Protein AF-A0A7X8DNW0-F1 (afdb_monomer_lite)

Structure (mmCIF, N/CA/C/O backbone):
data_AF-A0A7X8DNW0-F1
#
_entry.id   AF-A0A7X8DNW0-F1
#
loop_
_atom_site.group_PDB
_atom_site.id
_atom_site.type_symbol
_atom_site.label_atom_id
_atom_site.label_alt_id
_atom_site.label_comp_id
_atom_site.label_asym_id
_atom_site.label_entity_id
_atom_site.label_seq_id
_atom_site.pdbx_PDB_ins_code
_atom_site.Cartn_x
_atom_site.Cartn_y
_atom_site.Cartn_z
_atom_site.occupancy
_atom_site.B_iso_or_equiv
_atom_site.auth_seq_id
_atom_site.auth_comp_id
_atom_site.auth_asym_id
_atom_site.auth_atom_id
_atom_site.pdbx_PDB_model_num
ATOM 1 N N . MET A 1 1 ? 22.093 -11.310 -15.495 1.00 55.25 1 MET A N 1
ATOM 2 C CA . MET A 1 1 ? 21.075 -10.522 -16.219 1.00 55.25 1 MET A CA 1
ATOM 3 C C . MET A 1 1 ? 19.980 -10.174 -15.223 1.00 55.25 1 MET A C 1
ATOM 5 O O . MET A 1 1 ? 19.411 -11.085 -14.630 1.00 55.25 1 MET A O 1
ATOM 9 N N . VAL A 1 2 ? 19.780 -8.891 -14.924 1.00 65.56 2 VAL A N 1
ATOM 10 C CA . VAL A 1 2 ? 18.807 -8.469 -13.906 1.00 65.56 2 VAL A CA 1
ATOM 11 C C . VAL A 1 2 ? 17.393 -8.633 -14.464 1.00 65.56 2 VAL A C 1
ATOM 13 O O . VAL A 1 2 ? 17.085 -8.120 -15.534 1.00 65.56 2 VAL A O 1
ATOM 16 N N . ASN A 1 3 ? 16.532 -9.378 -13.766 1.00 82.12 3 ASN A N 1
ATOM 17 C CA . ASN A 1 3 ? 15.180 -9.663 -14.244 1.00 82.12 3 ASN A CA 1
ATOM 18 C C . ASN A 1 3 ? 14.196 -8.572 -13.785 1.00 82.12 3 ASN A C 1
ATOM 20 O O . ASN A 1 3 ? 13.559 -8.688 -12.737 1.00 82.12 3 ASN A O 1
ATOM 24 N N . LEU A 1 4 ? 14.071 -7.512 -14.587 1.00 87.06 4 LEU A N 1
ATOM 25 C CA . LEU A 1 4 ? 13.130 -6.402 -14.368 1.00 87.06 4 LEU A CA 1
ATOM 26 C C . LEU A 1 4 ? 11.668 -6.871 -14.257 1.00 87.06 4 LEU A C 1
ATOM 28 O O . LEU A 1 4 ? 10.892 -6.307 -13.487 1.00 87.06 4 LEU A O 1
ATOM 32 N N . ILE A 1 5 ? 11.298 -7.935 -14.977 1.00 90.38 5 ILE A N 1
ATOM 33 C CA . ILE A 1 5 ? 9.939 -8.499 -14.963 1.00 90.38 5 ILE A CA 1
ATOM 34 C C . ILE A 1 5 ? 9.631 -9.114 -13.593 1.00 90.38 5 ILE A C 1
ATOM 36 O O . ILE A 1 5 ? 8.534 -8.933 -13.066 1.00 90.38 5 ILE A O 1
ATOM 40 N N . ALA A 1 6 ? 10.601 -9.808 -12.990 1.00 91.00 6 ALA A N 1
ATOM 41 C CA . ALA A 1 6 ? 10.442 -10.394 -11.661 1.00 91.00 6 ALA A CA 1
ATOM 42 C C . ALA A 1 6 ? 10.249 -9.318 -10.580 1.00 91.00 6 ALA A C 1
ATOM 44 O O . ALA A 1 6 ? 9.368 -9.464 -9.734 1.00 91.00 6 ALA A O 1
ATOM 45 N N . TYR A 1 7 ? 11.012 -8.221 -10.643 1.00 92.88 7 TYR A N 1
ATOM 46 C CA . TYR A 1 7 ? 10.835 -7.084 -9.735 1.00 92.88 7 TYR A CA 1
ATOM 47 C C . TYR A 1 7 ? 9.465 -6.432 -9.891 1.00 92.88 7 TYR A C 1
ATOM 49 O O . TYR A 1 7 ? 8.780 -6.221 -8.893 1.00 92.88 7 TYR A O 1
ATOM 57 N N . LYS A 1 8 ? 9.031 -6.181 -11.130 1.00 93.44 8 LYS A N 1
ATOM 58 C CA . LYS A 1 8 ? 7.704 -5.619 -11.396 1.00 93.44 8 LYS A CA 1
ATOM 59 C C . LYS A 1 8 ? 6.594 -6.507 -10.827 1.00 93.44 8 LYS A C 1
ATOM 61 O O . LYS A 1 8 ? 5.759 -6.027 -10.074 1.00 93.44 8 LYS A O 1
ATOM 66 N N . LYS A 1 9 ? 6.654 -7.820 -11.079 1.00 95.38 9 LYS A N 1
ATOM 67 C CA . LYS A 1 9 ? 5.694 -8.788 -10.525 1.00 95.38 9 LYS A CA 1
ATOM 68 C C . LYS A 1 9 ? 5.685 -8.794 -8.992 1.00 95.38 9 LYS A C 1
ATOM 70 O O . LYS A 1 9 ? 4.627 -8.934 -8.385 1.00 95.38 9 LYS A O 1
ATOM 75 N N . ALA A 1 10 ? 6.851 -8.665 -8.359 1.00 95.00 10 ALA A N 1
ATOM 76 C CA . ALA A 1 10 ? 6.952 -8.593 -6.904 1.00 95.00 10 ALA A CA 1
ATOM 77 C C . ALA A 1 10 ? 6.334 -7.300 -6.345 1.00 95.00 10 ALA A C 1
ATOM 79 O O . ALA A 1 10 ? 5.653 -7.354 -5.323 1.00 95.00 10 ALA A O 1
ATOM 80 N N . ILE A 1 11 ? 6.529 -6.163 -7.022 1.00 96.31 11 ILE A N 1
ATOM 81 C CA . ILE A 1 11 ? 5.912 -4.877 -6.664 1.00 96.31 11 ILE A CA 1
ATOM 82 C C . ILE A 1 11 ? 4.391 -4.951 -6.816 1.00 96.31 11 ILE A C 1
ATOM 84 O O . ILE A 1 11 ? 3.681 -4.570 -5.889 1.00 96.31 11 ILE A O 1
ATOM 88 N N . ASP A 1 12 ? 3.896 -5.487 -7.933 1.00 96.56 12 ASP A N 1
ATOM 89 C CA . ASP A 1 12 ? 2.458 -5.638 -8.187 1.00 96.56 12 ASP A CA 1
ATOM 90 C C . ASP A 1 12 ? 1.806 -6.505 -7.106 1.00 96.56 12 ASP A C 1
ATOM 92 O O . ASP A 1 12 ? 0.825 -6.096 -6.488 1.00 96.56 12 ASP A O 1
ATOM 96 N N . LYS A 1 13 ? 2.435 -7.636 -6.762 1.00 96.69 13 LYS A N 1
ATOM 97 C CA . LYS A 1 13 ? 1.978 -8.482 -5.655 1.00 96.69 13 LYS A CA 1
ATOM 98 C C . LYS A 1 13 ? 1.959 -7.740 -4.316 1.00 96.69 13 LYS A C 1
ATOM 100 O O . LYS A 1 13 ? 1.054 -7.943 -3.515 1.00 96.69 13 LYS A O 1
ATOM 105 N N . LYS A 1 14 ? 2.951 -6.887 -4.046 1.00 96.50 14 LYS A N 1
ATOM 106 C CA . LYS A 1 14 ? 2.970 -6.094 -2.810 1.00 96.50 14 LYS A CA 1
ATOM 107 C C . LYS A 1 14 ? 1.887 -5.022 -2.788 1.00 96.50 14 LYS A C 1
ATOM 109 O O . LYS A 1 14 ? 1.361 -4.761 -1.714 1.00 96.50 14 LYS A O 1
ATOM 114 N N . ASN A 1 15 ? 1.528 -4.443 -3.933 1.00 97.12 15 ASN A N 1
ATOM 115 C CA . ASN A 1 15 ? 0.387 -3.531 -4.018 1.00 97.12 15 ASN A CA 1
ATOM 116 C C . ASN A 1 15 ? -0.926 -4.269 -3.706 1.00 97.12 15 ASN A C 1
ATOM 118 O O . ASN A 1 15 ? -1.699 -3.779 -2.893 1.00 97.12 15 ASN A O 1
ATOM 122 N N . GLU A 1 16 ? -1.130 -5.478 -4.242 1.00 97.69 16 GLU A N 1
ATOM 123 C CA . GLU A 1 16 ? -2.299 -6.312 -3.907 1.00 97.69 16 GLU A CA 1
ATOM 124 C C . GLU A 1 16 ? -2.367 -6.639 -2.404 1.00 97.69 16 GLU A C 1
ATOM 126 O O . GLU A 1 16 ? -3.426 -6.524 -1.782 1.00 97.69 16 GLU A O 1
ATOM 131 N N . ASP A 1 17 ? -1.231 -7.016 -1.800 1.00 96.94 17 ASP A N 1
ATOM 132 C CA . ASP A 1 17 ? -1.138 -7.281 -0.359 1.00 96.94 17 ASP A CA 1
ATOM 133 C C . ASP A 1 17 ? -1.493 -6.012 0.459 1.00 96.94 17 ASP A C 1
ATOM 135 O O . ASP A 1 17 ? -2.210 -6.091 1.462 1.00 96.94 17 ASP A O 1
ATOM 139 N N . ILE A 1 18 ? -1.019 -4.832 0.032 1.00 97.75 18 ILE A N 1
ATOM 140 C CA . ILE A 1 18 ? -1.314 -3.530 0.660 1.00 97.75 18 ILE A CA 1
ATOM 141 C C . ILE A 1 18 ? -2.806 -3.206 0.555 1.00 97.75 18 ILE A C 1
ATOM 143 O O . ILE A 1 18 ? -3.430 -2.910 1.575 1.00 97.75 18 ILE A O 1
ATOM 147 N N . ASP A 1 19 ? -3.391 -3.310 -0.636 1.00 97.69 19 ASP A N 1
ATOM 148 C CA . ASP A 1 19 ? -4.801 -2.995 -0.882 1.00 97.69 19 ASP A CA 1
ATOM 149 C C . ASP A 1 19 ? -5.721 -3.896 -0.053 1.00 97.69 19 ASP A C 1
ATOM 151 O O . ASP A 1 19 ? -6.654 -3.420 0.596 1.00 97.69 19 ASP A O 1
ATOM 155 N N . SER A 1 20 ? -5.408 -5.192 0.013 1.00 95.56 20 SER A N 1
ATOM 156 C CA . SER A 1 20 ? -6.113 -6.154 0.868 1.00 95.56 20 SER A CA 1
ATOM 157 C C . SER A 1 20 ? -6.026 -5.780 2.354 1.00 95.56 20 SER A C 1
ATOM 159 O O . SER A 1 20 ? -7.004 -5.858 3.101 1.00 95.56 20 SER A O 1
ATOM 161 N N . THR A 1 21 ? -4.861 -5.328 2.810 1.00 96.00 21 THR A N 1
ATOM 162 C CA . THR A 1 21 ? -4.639 -4.913 4.205 1.00 96.00 21 THR A CA 1
ATOM 163 C C . THR A 1 21 ? -5.394 -3.623 4.536 1.00 96.00 21 THR A C 1
ATOM 165 O O . THR A 1 21 ? -6.010 -3.527 5.599 1.00 96.00 21 THR A O 1
ATOM 168 N N . ILE A 1 22 ? -5.438 -2.666 3.606 1.00 95.31 22 ILE A N 1
ATOM 169 C CA . ILE A 1 22 ? -6.231 -1.437 3.732 1.00 95.31 22 ILE A CA 1
ATOM 170 C C . ILE A 1 22 ? -7.726 -1.760 3.783 1.00 95.31 22 ILE A C 1
ATOM 172 O O . ILE A 1 22 ? -8.424 -1.250 4.655 1.00 95.31 22 ILE A O 1
ATOM 176 N N . GLN A 1 23 ? -8.223 -2.640 2.911 1.00 95.94 23 GLN A N 1
ATOM 177 C CA . GLN A 1 23 ? -9.629 -3.058 2.931 1.00 95.94 23 GLN A CA 1
ATOM 178 C C . GLN A 1 23 ? -10.014 -3.706 4.263 1.00 95.94 23 GLN A C 1
ATOM 180 O O . GLN A 1 23 ? -11.066 -3.389 4.817 1.00 95.94 23 GLN A O 1
ATOM 185 N N . ARG A 1 24 ? -9.140 -4.554 4.824 1.00 93.88 24 ARG A N 1
ATOM 186 C CA . ARG A 1 24 ? -9.334 -5.127 6.164 1.00 93.88 24 ARG A CA 1
ATOM 187 C C . ARG A 1 24 ? -9.414 -4.035 7.236 1.00 93.88 24 ARG A C 1
ATOM 189 O O . ARG A 1 24 ? -10.316 -4.079 8.065 1.00 93.88 24 ARG A O 1
ATOM 196 N N . LEU A 1 25 ? -8.526 -3.038 7.207 1.00 92.62 25 LEU A N 1
ATOM 197 C CA . LEU A 1 25 ? -8.574 -1.900 8.138 1.00 92.62 25 LEU A CA 1
ATOM 198 C C . LEU A 1 25 ? -9.859 -1.070 7.994 1.00 92.62 25 LEU A C 1
ATOM 200 O O . LEU A 1 25 ? -10.447 -0.690 9.004 1.00 92.62 25 LEU A O 1
ATOM 204 N N . ILE A 1 26 ? -10.328 -0.835 6.764 1.00 93.31 26 ILE A N 1
ATOM 205 C CA . ILE A 1 26 ? -11.598 -0.140 6.502 1.00 93.31 26 ILE A CA 1
ATOM 206 C C . ILE A 1 26 ? -12.772 -0.933 7.081 1.00 93.31 26 ILE A C 1
ATOM 208 O O . ILE A 1 26 ? -13.624 -0.341 7.738 1.00 93.31 26 ILE A O 1
ATOM 212 N N . ALA A 1 27 ? -12.798 -2.257 6.902 1.00 93.56 27 ALA A N 1
ATOM 213 C CA . ALA A 1 27 ? -13.835 -3.108 7.483 1.00 93.56 27 ALA A CA 1
ATOM 214 C C . ALA A 1 27 ? -13.867 -2.990 9.016 1.00 93.56 27 ALA A C 1
ATOM 216 O O . ALA A 1 27 ? -14.935 -2.814 9.592 1.00 93.56 27 ALA A O 1
ATOM 217 N N . TYR A 1 28 ? -12.706 -2.960 9.683 1.00 92.50 28 TYR A N 1
ATOM 218 C CA . TYR A 1 28 ? -12.659 -2.708 11.129 1.00 92.50 28 TYR A CA 1
ATOM 219 C C . TYR A 1 28 ? -13.192 -1.324 11.527 1.00 92.50 28 TYR A C 1
ATOM 221 O O . TYR A 1 28 ? -13.854 -1.195 12.559 1.00 92.50 28 TYR A O 1
ATOM 229 N N . GLY A 1 29 ? -12.940 -0.303 10.707 1.00 89.25 29 GLY A N 1
ATOM 230 C CA . GLY A 1 29 ? -13.480 1.040 10.910 1.00 89.25 29 GLY A CA 1
ATOM 231 C C . GLY A 1 29 ? -14.995 1.125 10.720 1.00 89.25 29 GLY A C 1
ATOM 232 O O . GLY A 1 29 ? -15.649 1.856 11.456 1.00 89.25 29 GLY A O 1
ATOM 233 N N . VAL A 1 30 ? -15.563 0.373 9.775 1.00 90.19 30 VAL A N 1
ATOM 234 C CA . VAL A 1 30 ? -17.009 0.365 9.493 1.00 90.19 30 VAL A CA 1
ATOM 235 C C . VAL A 1 30 ? -17.771 -0.515 10.484 1.00 90.19 30 VAL A C 1
ATOM 237 O O . VAL A 1 30 ? -18.767 -0.073 11.050 1.00 90.19 30 VAL A O 1
ATOM 240 N N . ASP A 1 31 ? -17.297 -1.737 10.726 1.00 90.31 31 ASP A N 1
ATOM 241 C CA . ASP A 1 31 ? -18.025 -2.736 11.514 1.00 90.31 31 ASP A CA 1
ATOM 242 C C . ASP A 1 31 ? -17.879 -2.508 13.024 1.00 90.31 31 ASP A C 1
ATOM 244 O O . ASP A 1 31 ? -18.808 -2.761 13.795 1.00 90.31 31 ASP A O 1
ATOM 248 N N . TYR A 1 32 ? -16.707 -2.031 13.460 1.00 88.81 32 TYR A N 1
ATOM 249 C CA . TYR A 1 32 ? -16.365 -1.900 14.879 1.00 88.81 32 TYR A CA 1
ATOM 250 C C . TYR A 1 32 ? -16.084 -0.459 15.317 1.00 88.81 32 TYR A C 1
ATOM 252 O O . TYR A 1 32 ? -15.838 -0.243 16.504 1.00 88.81 32 TYR A O 1
ATOM 260 N N . GLU A 1 33 ? -16.153 0.514 14.400 1.00 87.56 33 GLU A N 1
ATOM 261 C CA . GLU A 1 33 ? -15.910 1.947 14.655 1.00 87.56 33 GLU A CA 1
ATOM 262 C C . GLU A 1 33 ? -14.475 2.258 15.152 1.00 87.56 33 GLU A C 1
ATOM 264 O O . GLU A 1 33 ? -14.204 3.307 15.747 1.00 87.56 33 GLU A O 1
ATOM 269 N N . ILE A 1 34 ? -13.520 1.359 14.876 1.00 87.56 34 ILE A N 1
ATOM 270 C CA . ILE A 1 34 ? -12.120 1.483 15.307 1.00 87.56 34 ILE A CA 1
ATOM 271 C C . ILE A 1 34 ? -11.303 2.161 14.208 1.00 87.56 34 ILE A C 1
ATOM 273 O O . ILE A 1 34 ? -11.070 1.584 13.150 1.00 87.56 34 ILE A O 1
ATOM 277 N N . ILE A 1 35 ? -10.830 3.379 14.476 1.00 79.00 35 ILE A N 1
ATOM 278 C CA . ILE A 1 35 ? -10.089 4.201 13.502 1.00 79.00 35 ILE A CA 1
ATOM 279 C C . ILE A 1 35 ? -8.672 4.468 14.016 1.00 79.00 35 ILE A C 1
ATOM 281 O O . ILE A 1 35 ? -7.679 4.143 13.369 1.00 79.00 35 ILE A O 1
ATOM 285 N N . MET A 1 36 ? -8.578 5.02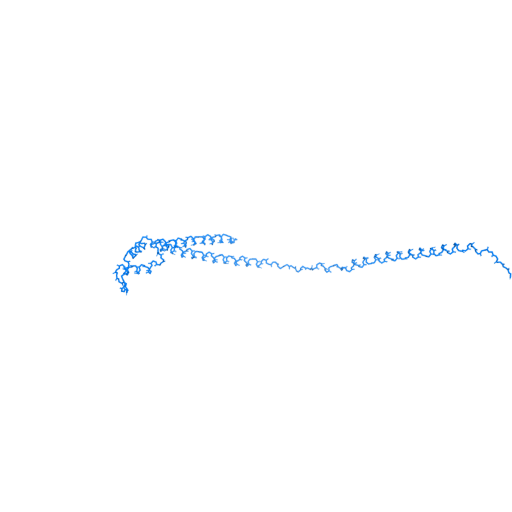9 15.222 1.00 75.44 36 MET A N 1
ATOM 286 C CA . MET A 1 36 ? -7.320 5.343 15.897 1.00 75.44 36 MET A CA 1
ATOM 287 C C . MET A 1 36 ? -7.390 4.858 17.335 1.00 75.44 36 MET A C 1
ATOM 289 O O . MET A 1 36 ? -7.772 5.605 18.234 1.00 75.44 36 MET A O 1
ATOM 293 N N . GLN A 1 37 ? -6.994 3.604 17.547 1.00 75.25 37 GLN A N 1
ATOM 294 C CA . GLN A 1 37 ? -7.154 2.928 18.832 1.00 75.25 37 GLN A CA 1
ATOM 295 C C . GLN A 1 37 ? -6.510 3.691 20.004 1.00 75.25 37 GLN A C 1
ATOM 297 O O . GLN A 1 37 ? -7.076 3.720 21.090 1.00 75.25 37 GLN A O 1
ATOM 302 N N . THR A 1 38 ? -5.361 4.340 19.801 1.00 78.75 38 THR A N 1
ATOM 303 C CA . THR A 1 38 ? -4.656 5.085 20.859 1.00 78.75 38 THR A CA 1
ATOM 304 C C . THR A 1 38 ? -5.428 6.316 21.331 1.00 78.75 38 THR A C 1
ATOM 306 O O . THR A 1 38 ? -5.650 6.470 22.529 1.00 78.75 38 THR A O 1
ATOM 309 N N . LEU A 1 39 ? -5.883 7.173 20.413 1.00 82.88 39 LEU A N 1
ATOM 310 C CA . LEU A 1 39 ? -6.673 8.360 20.765 1.00 82.88 39 LEU A CA 1
ATOM 311 C C . LEU A 1 39 ? -8.089 7.982 21.215 1.00 82.88 39 LEU A C 1
ATOM 313 O O . LEU A 1 39 ? -8.568 8.482 22.231 1.00 82.88 39 LEU A O 1
ATOM 317 N N . GLN A 1 40 ? -8.735 7.055 20.504 1.00 82.25 40 GLN A N 1
ATOM 318 C CA . GLN A 1 40 ? -10.068 6.570 20.864 1.00 82.25 40 GLN A CA 1
ATOM 319 C C . GLN A 1 40 ? -10.060 5.882 22.231 1.00 82.25 40 GLN A C 1
ATOM 321 O O . GLN A 1 40 ? -10.967 6.104 23.021 1.00 82.25 40 GLN A O 1
ATOM 326 N N . GLY A 1 41 ? -9.027 5.101 22.556 1.00 83.88 41 GLY A N 1
ATOM 327 C CA . GLY A 1 41 ? -8.903 4.434 23.851 1.00 83.88 41 GLY A CA 1
ATOM 328 C C . GLY A 1 41 ? -8.832 5.417 25.020 1.00 83.88 41 GLY A C 1
ATOM 329 O O . GLY A 1 41 ? -9.474 5.190 26.047 1.00 83.88 41 GLY A O 1
ATOM 330 N N . ILE A 1 42 ? -8.120 6.537 24.855 1.00 85.69 42 ILE A N 1
ATOM 331 C CA . ILE A 1 42 ? -8.050 7.603 25.864 1.00 85.69 42 ILE A CA 1
ATOM 332 C C . ILE A 1 42 ? -9.433 8.223 26.080 1.00 85.69 42 ILE A C 1
ATOM 334 O O . ILE A 1 42 ? -9.891 8.316 27.219 1.00 85.69 42 ILE A O 1
ATOM 338 N N . GLU A 1 43 ? -10.122 8.604 25.005 1.00 83.75 43 GLU A N 1
ATOM 339 C CA . GLU A 1 43 ? -11.431 9.261 25.103 1.00 83.75 43 GLU A CA 1
ATOM 340 C C . GLU A 1 43 ? -12.531 8.322 25.611 1.00 83.75 43 GLU A C 1
ATOM 342 O O . GLU A 1 43 ? -13.338 8.702 26.459 1.00 83.75 43 GLU A O 1
ATOM 347 N N . VAL A 1 44 ? -12.517 7.058 25.190 1.00 86.62 44 VAL A N 1
ATOM 348 C CA . VAL A 1 44 ? -13.433 6.025 25.696 1.00 86.62 44 VAL A CA 1
ATOM 349 C C . VAL A 1 44 ? -13.193 5.770 27.181 1.00 86.62 44 VAL A C 1
ATOM 351 O O . VAL A 1 44 ? -14.152 5.650 27.941 1.00 86.62 44 VAL A O 1
ATOM 354 N N . THR A 1 45 ? -11.934 5.750 27.624 1.00 85.94 45 THR A N 1
ATOM 355 C CA . THR A 1 45 ? -11.597 5.590 29.045 1.00 85.94 45 THR A CA 1
ATOM 356 C C . THR A 1 45 ? -12.067 6.789 29.864 1.00 85.94 45 THR A C 1
ATOM 358 O O . THR A 1 45 ? -12.699 6.598 30.902 1.00 85.94 45 THR A O 1
ATOM 361 N N . LYS A 1 46 ? -11.842 8.023 29.392 1.00 86.00 46 LYS A N 1
ATOM 362 C CA . LYS A 1 46 ? -12.353 9.239 30.051 1.00 86.00 46 LYS A CA 1
ATOM 363 C C . LYS A 1 46 ? -13.879 9.238 30.143 1.00 86.00 46 LYS A C 1
ATOM 365 O O . LYS A 1 46 ? -14.434 9.511 31.205 1.00 86.00 46 LYS A O 1
ATOM 370 N N . GLY A 1 47 ? -14.562 8.883 29.054 1.00 84.75 47 GLY A N 1
ATOM 371 C CA . GLY A 1 47 ? -16.019 8.761 29.021 1.00 84.75 47 GLY A CA 1
ATOM 372 C C . GLY A 1 47 ? -16.544 7.679 29.968 1.00 84.75 47 GLY A C 1
ATOM 373 O O . GLY A 1 47 ? -17.552 7.885 30.640 1.00 84.75 47 GLY A O 1
ATOM 374 N N . TYR A 1 48 ? -15.842 6.547 30.073 1.00 82.81 48 TYR A N 1
ATOM 375 C CA . TYR A 1 48 ? -16.212 5.442 30.959 1.00 82.81 48 TYR A CA 1
ATOM 376 C C . TYR A 1 48 ? -16.019 5.791 32.440 1.00 82.81 48 TYR A C 1
ATOM 378 O O . TYR A 1 48 ? -16.877 5.480 33.265 1.00 82.81 48 TYR A O 1
ATOM 386 N N . LEU A 1 49 ? -14.918 6.470 32.774 1.00 84.06 49 LEU A N 1
ATOM 387 C CA . LEU A 1 49 ? -14.619 6.939 34.131 1.00 84.06 49 LEU A CA 1
ATOM 388 C C . LEU A 1 49 ? -15.418 8.191 34.526 1.00 84.06 49 LEU A C 1
ATOM 390 O O . LEU A 1 49 ? -15.376 8.599 35.684 1.00 84.06 49 LEU A O 1
ATOM 394 N N . GLY A 1 50 ? -16.141 8.806 33.584 1.00 79.88 50 GLY A N 1
ATOM 395 C CA . GLY A 1 50 ? -16.885 10.044 33.816 1.00 79.88 50 GLY A CA 1
ATOM 396 C C . GLY A 1 50 ? -15.990 11.272 34.002 1.00 79.88 50 GLY A C 1
ATOM 397 O O . GLY A 1 50 ? -16.438 12.270 34.554 1.00 79.88 50 GLY A O 1
ATOM 398 N N . THR A 1 51 ? -14.735 11.210 33.551 1.00 79.94 51 THR A N 1
ATOM 399 C CA . THR A 1 51 ? -13.746 12.295 33.655 1.00 79.94 51 THR A CA 1
ATOM 400 C C . THR A 1 51 ? -13.687 13.169 32.400 1.00 79.94 51 THR A C 1
ATOM 402 O O . THR A 1 51 ? -12.747 13.943 32.231 1.00 79.94 51 THR A O 1
ATOM 405 N N . SER A 1 52 ? -14.664 13.054 31.493 1.00 74.88 52 SER A N 1
ATOM 406 C CA . SER A 1 52 ? -14.738 13.934 30.324 1.00 74.88 52 SER A CA 1
ATOM 407 C C . SER A 1 52 ? -15.051 15.367 30.761 1.00 74.88 52 SER A C 1
ATOM 409 O O . SER A 1 52 ? -15.979 15.570 31.538 1.00 74.88 52 SER A O 1
ATOM 411 N N . GLU A 1 53 ? -14.350 16.360 30.210 1.00 67.06 53 GLU A N 1
ATOM 412 C CA . GLU A 1 53 ? -14.509 17.792 30.544 1.00 67.06 53 GLU A CA 1
ATOM 413 C C . GLU A 1 53 ? -15.889 18.388 30.183 1.00 67.06 53 GLU A C 1
ATOM 415 O O . GLU A 1 53 ? -16.157 19.561 30.426 1.00 67.06 53 GLU A O 1
ATOM 420 N N . SER A 1 54 ? -16.790 17.596 29.598 1.00 62.31 54 SER A N 1
ATOM 421 C CA . SER A 1 54 ? -18.099 18.049 29.129 1.00 62.31 54 SER A CA 1
ATOM 422 C C . SER A 1 54 ? -19.181 17.911 30.207 1.00 62.31 54 SER A C 1
ATOM 424 O O . SER A 1 54 ? -19.400 16.831 30.743 1.00 62.31 54 SER A O 1
ATOM 426 N N . SER A 1 55 ? -19.940 18.987 30.442 1.00 58.09 55 SER A N 1
ATOM 427 C CA . SER A 1 55 ? -21.114 19.056 31.344 1.00 58.09 55 SER A CA 1
ATOM 428 C C . SER A 1 55 ? -22.339 18.245 30.853 1.00 58.09 55 SER A C 1
ATOM 430 O O . SER A 1 55 ? -23.408 18.248 31.462 1.00 58.09 55 SER A O 1
ATOM 432 N N . HIS A 1 56 ? -22.216 17.547 29.722 1.00 66.12 56 HIS A N 1
ATOM 433 C CA . HIS A 1 56 ? -23.305 16.791 29.108 1.00 66.12 56 HIS A CA 1
ATOM 434 C C . HIS A 1 56 ? -23.329 15.336 29.581 1.00 66.12 56 HIS A C 1
ATOM 436 O O . HIS A 1 56 ? -22.290 14.713 29.795 1.00 66.12 56 HIS A O 1
ATOM 442 N N . ALA A 1 57 ? -24.535 14.775 29.704 1.00 67.56 57 ALA A N 1
ATOM 443 C CA . ALA A 1 57 ? -24.724 13.369 30.035 1.00 67.56 57 ALA A CA 1
ATOM 444 C C . ALA A 1 57 ? -24.051 12.479 28.976 1.00 67.56 57 ALA A C 1
ATOM 446 O O . ALA A 1 57 ? -24.510 12.385 27.837 1.00 67.56 57 ALA A O 1
ATOM 447 N N . VAL A 1 58 ? -22.950 11.830 29.358 1.00 74.31 58 VAL A N 1
ATOM 448 C CA . VAL A 1 58 ? -22.233 10.879 28.503 1.00 74.31 58 VAL A CA 1
ATOM 449 C C . VAL A 1 58 ? -23.148 9.696 28.193 1.00 74.31 58 VAL A C 1
ATOM 451 O O . VAL A 1 58 ? -23.720 9.087 29.103 1.00 74.31 58 VAL A O 1
ATOM 454 N N . ASN A 1 59 ? -23.260 9.329 26.914 1.00 81.31 59 ASN A N 1
ATOM 455 C CA . ASN A 1 59 ? -23.961 8.113 26.510 1.00 81.31 59 ASN A CA 1
ATOM 456 C C . ASN A 1 59 ? -23.148 6.877 26.941 1.00 81.31 59 ASN A C 1
ATOM 458 O O . ASN A 1 59 ? -22.278 6.388 26.217 1.00 81.31 59 ASN A O 1
ATOM 462 N N . LYS A 1 60 ? -23.440 6.378 28.146 1.00 82.88 60 LYS A N 1
ATOM 463 C CA . LYS A 1 60 ? -22.741 5.241 28.763 1.00 82.88 60 LYS A CA 1
ATOM 464 C C . LYS A 1 60 ? -22.850 3.954 27.944 1.00 82.88 60 LYS A C 1
ATOM 466 O O . LYS A 1 60 ? -21.937 3.135 27.988 1.00 82.88 60 LYS A O 1
ATOM 471 N N . GLU A 1 61 ? -23.939 3.766 27.203 1.00 86.62 61 GLU A N 1
ATOM 472 C CA . GLU A 1 61 ? -24.146 2.567 26.392 1.00 86.62 61 GLU A CA 1
ATOM 473 C C . GLU A 1 61 ? -23.225 2.552 25.168 1.00 86.62 61 GLU A C 1
ATOM 475 O O . GLU A 1 61 ? -22.524 1.563 24.941 1.00 86.62 61 GLU A O 1
ATOM 480 N N . ALA A 1 62 ? -23.152 3.673 24.446 1.00 84.69 62 ALA A N 1
ATOM 481 C CA . ALA A 1 62 ? -22.254 3.831 23.304 1.00 84.69 62 ALA A CA 1
ATOM 482 C C . ALA A 1 62 ? -20.779 3.698 23.718 1.00 84.69 62 ALA A C 1
ATOM 484 O O . ALA A 1 62 ? -20.015 2.975 23.081 1.00 84.69 62 ALA A O 1
ATOM 485 N N . VAL A 1 63 ? -20.391 4.319 24.839 1.00 87.88 63 VAL A N 1
ATOM 486 C CA . VAL A 1 63 ? -19.027 4.211 25.385 1.00 87.88 63 VAL A CA 1
ATOM 487 C C . VAL A 1 63 ? -18.695 2.772 25.779 1.00 87.88 63 VAL A C 1
ATOM 489 O O . VAL A 1 63 ? -17.596 2.298 25.495 1.00 87.88 63 VAL A O 1
ATOM 492 N N . ARG A 1 64 ? -19.637 2.040 26.388 1.00 88.69 64 ARG A N 1
ATOM 493 C CA . ARG A 1 64 ? -19.435 0.630 26.746 1.00 88.69 64 ARG A CA 1
ATOM 494 C C . ARG A 1 64 ? -19.259 -0.250 25.507 1.00 88.69 64 ARG A C 1
ATOM 496 O O . ARG A 1 64 ? -18.344 -1.065 25.495 1.00 88.69 64 ARG A O 1
ATOM 503 N N . LYS A 1 65 ? -20.084 -0.062 24.468 1.00 90.88 65 LYS A N 1
ATOM 504 C CA . LYS A 1 65 ? -19.948 -0.776 23.185 1.00 90.88 65 LYS A CA 1
ATOM 505 C C . LYS A 1 65 ? -18.578 -0.511 22.556 1.00 90.88 65 LYS A C 1
ATOM 507 O O . LYS A 1 65 ? -17.879 -1.451 22.192 1.00 90.88 65 LYS A O 1
ATOM 512 N N . MET A 1 66 ? -18.167 0.755 22.499 1.00 88.50 66 MET A N 1
ATOM 513 C CA . MET A 1 66 ? -16.870 1.149 21.948 1.00 88.50 66 MET A CA 1
ATOM 514 C C . MET A 1 66 ? -15.701 0.563 22.748 1.00 88.50 66 ME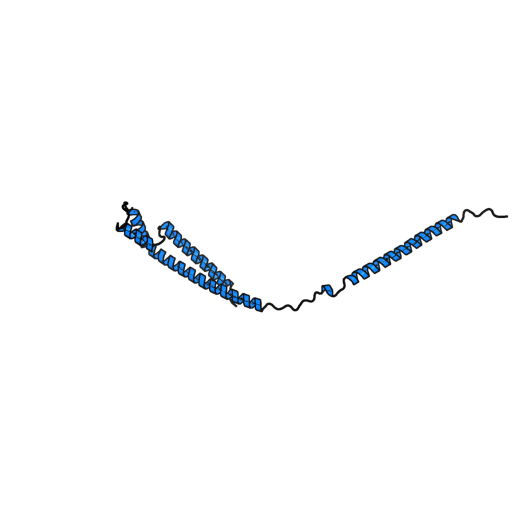T A C 1
ATOM 516 O O . MET A 1 66 ? -14.749 0.053 22.164 1.00 88.50 66 MET A O 1
ATOM 520 N N . LYS A 1 67 ? -15.782 0.575 24.085 1.00 90.19 67 LYS A N 1
ATOM 521 C CA . LYS A 1 67 ? -14.786 -0.057 24.961 1.00 90.19 67 LYS A CA 1
ATOM 522 C C . LYS A 1 67 ? -14.625 -1.540 24.630 1.00 90.19 67 LYS A C 1
ATOM 524 O O . LYS A 1 67 ? -13.503 -1.981 24.411 1.00 90.19 67 LYS A O 1
ATOM 529 N N . THR A 1 68 ? -15.728 -2.283 24.546 1.00 91.69 68 THR A N 1
ATOM 530 C CA . THR A 1 68 ? -15.701 -3.712 24.203 1.00 91.69 68 THR A CA 1
ATOM 531 C C . THR A 1 68 ? -15.105 -3.948 22.815 1.00 91.69 68 THR A C 1
ATOM 533 O O . THR A 1 68 ? -14.221 -4.788 22.673 1.00 91.69 68 THR A O 1
ATOM 536 N N . ASN A 1 69 ? -15.496 -3.159 21.810 1.00 92.06 69 ASN A N 1
ATOM 537 C CA . ASN A 1 69 ? -14.921 -3.252 20.466 1.00 92.06 69 ASN A CA 1
ATOM 538 C C . ASN A 1 69 ? -13.399 -3.029 20.479 1.00 92.06 69 ASN A C 1
ATOM 540 O O . ASN A 1 69 ? -12.651 -3.799 19.875 1.00 92.06 69 ASN A O 1
ATOM 544 N N . ILE A 1 70 ? -12.926 -2.002 21.191 1.00 90.31 70 ILE A N 1
ATOM 545 C CA . ILE A 1 70 ? -11.497 -1.687 21.317 1.00 90.31 70 ILE A CA 1
ATOM 546 C C . ILE A 1 70 ? -10.740 -2.796 22.057 1.00 90.31 70 ILE A C 1
ATOM 548 O O . ILE A 1 70 ? -9.621 -3.124 21.664 1.00 90.31 70 ILE A O 1
ATOM 552 N N . GLU A 1 71 ? -11.321 -3.378 23.104 1.00 89.56 71 GLU A N 1
ATOM 553 C CA . GLU A 1 71 ? -10.698 -4.461 23.875 1.00 89.56 71 GLU A CA 1
ATOM 554 C C . GLU A 1 71 ? -10.583 -5.753 23.058 1.00 89.56 71 GLU A C 1
ATOM 556 O O . GLU A 1 71 ? -9.531 -6.391 23.062 1.00 89.56 71 GLU A O 1
ATOM 561 N N . GLU A 1 72 ? -11.628 -6.120 22.316 1.00 92.12 72 GLU A N 1
ATOM 562 C CA . GLU A 1 72 ? -11.660 -7.373 21.557 1.00 92.12 72 GLU A CA 1
ATOM 563 C C . GLU A 1 72 ? -10.934 -7.284 20.210 1.00 92.12 72 GLU A C 1
ATOM 565 O O . GLU A 1 72 ? -10.241 -8.221 19.808 1.00 92.12 72 GLU A O 1
ATOM 570 N N . LYS A 1 73 ? -11.116 -6.181 19.474 1.00 92.81 73 LYS A N 1
ATOM 571 C CA . LYS A 1 73 ? -10.642 -6.039 18.086 1.00 92.81 73 LYS A CA 1
ATOM 572 C C . LYS A 1 73 ? -9.455 -5.100 17.940 1.00 92.81 73 LYS A C 1
ATOM 574 O O . LYS A 1 73 ? -8.723 -5.187 16.956 1.00 92.81 73 LYS A O 1
ATOM 579 N N . GLY A 1 74 ? -9.212 -4.238 18.917 1.00 89.81 74 GLY A N 1
ATOM 580 C CA . GLY A 1 74 ? -8.139 -3.257 18.850 1.00 89.81 74 GLY A CA 1
ATOM 581 C C . GLY A 1 74 ? -6.728 -3.847 18.676 1.00 89.81 74 GLY A C 1
ATOM 582 O O . GLY A 1 74 ? -6.005 -3.368 17.800 1.00 89.81 74 GLY A O 1
ATOM 583 N N . PRO A 1 75 ? -6.326 -4.922 19.388 1.00 91.12 75 PRO A N 1
ATOM 584 C CA . PRO A 1 75 ? -5.030 -5.564 19.152 1.00 91.12 75 PRO A CA 1
ATOM 585 C C . PRO A 1 75 ? -4.841 -6.036 17.704 1.00 91.12 75 PRO A C 1
ATOM 587 O O . PRO A 1 75 ? -3.755 -5.889 17.143 1.00 91.12 75 PRO A O 1
ATOM 590 N N . PHE A 1 76 ? -5.906 -6.539 17.071 1.00 91.50 76 PHE A N 1
ATOM 591 C CA . PHE A 1 76 ? -5.875 -6.955 15.668 1.00 91.50 76 PHE A CA 1
ATOM 592 C C . PHE A 1 76 ? -5.700 -5.765 14.729 1.00 91.50 76 PHE A C 1
ATOM 594 O O . PHE A 1 76 ? -4.905 -5.849 13.797 1.00 91.50 76 PHE A O 1
ATOM 601 N N . VAL A 1 77 ? -6.382 -4.647 14.993 1.00 92.19 77 VAL A N 1
ATOM 602 C CA . VAL A 1 77 ? -6.218 -3.405 14.220 1.00 92.19 77 VAL A CA 1
ATOM 603 C C . VAL A 1 77 ? -4.788 -2.876 14.335 1.00 92.19 77 VAL A C 1
ATOM 605 O O . VAL A 1 77 ? -4.189 -2.525 13.321 1.00 92.19 77 VAL A O 1
ATOM 608 N N . THR A 1 78 ? -4.202 -2.884 15.535 1.00 91.56 78 THR A N 1
ATOM 609 C CA . THR A 1 78 ? -2.799 -2.487 15.735 1.00 91.56 78 THR A CA 1
ATOM 610 C C . THR A 1 78 ? -1.837 -3.397 14.967 1.00 91.56 78 THR A C 1
ATOM 612 O O . THR A 1 78 ? -0.937 -2.903 14.288 1.00 91.56 78 THR A O 1
ATOM 615 N N . ALA A 1 79 ? -2.039 -4.717 15.013 1.00 93.31 79 ALA A N 1
ATOM 616 C CA . ALA A 1 79 ? -1.222 -5.661 14.252 1.00 93.31 79 ALA A CA 1
ATOM 617 C C . ALA A 1 79 ? -1.349 -5.438 12.733 1.00 93.31 79 ALA A C 1
ATOM 619 O O . ALA A 1 79 ? -0.341 -5.407 12.032 1.00 93.31 79 ALA A O 1
ATOM 620 N N . LEU A 1 80 ? -2.567 -5.198 12.235 1.00 93.94 80 LEU A N 1
ATOM 621 C CA . LEU A 1 80 ? -2.842 -4.868 10.831 1.00 93.94 80 LEU A CA 1
ATOM 622 C C . LEU A 1 80 ? -2.170 -3.562 10.390 1.00 93.94 80 LEU A C 1
ATOM 624 O O . LEU A 1 80 ? -1.649 -3.482 9.280 1.00 93.94 80 LEU A O 1
ATOM 628 N N . GLN A 1 81 ? -2.144 -2.540 11.248 1.00 93.56 81 GLN A N 1
ATOM 629 C CA . GLN A 1 81 ? -1.421 -1.297 10.963 1.00 93.56 81 GLN A CA 1
ATOM 630 C C . GLN A 1 81 ? 0.090 -1.536 10.867 1.00 93.56 81 GLN A C 1
ATOM 632 O O . GLN A 1 81 ? 0.736 -1.034 9.948 1.00 93.56 81 GLN A O 1
ATOM 637 N N . GLN A 1 82 ? 0.660 -2.333 11.773 1.00 94.69 82 GLN A N 1
ATOM 638 C CA . GLN A 1 82 ? 2.078 -2.706 11.716 1.00 94.69 82 GLN A CA 1
ATOM 639 C C . GLN A 1 82 ? 2.405 -3.526 10.459 1.00 94.69 82 GLN A C 1
ATOM 641 O O . GLN A 1 82 ? 3.412 -3.258 9.802 1.00 94.69 82 GLN A O 1
ATOM 646 N N . GLU A 1 83 ? 1.540 -4.475 10.093 1.00 95.62 83 GLU A N 1
ATOM 647 C CA . GLU A 1 83 ? 1.632 -5.251 8.850 1.00 95.62 83 GLU A CA 1
ATOM 648 C C . GLU A 1 83 ? 1.621 -4.324 7.628 1.00 95.62 83 GLU A C 1
ATOM 650 O O . GLU A 1 83 ? 2.499 -4.430 6.770 1.00 95.62 83 GLU A O 1
ATOM 655 N N . LEU A 1 84 ? 0.697 -3.359 7.579 1.00 96.56 84 LEU A N 1
ATOM 656 C CA . LEU A 1 84 ? 0.613 -2.377 6.500 1.00 96.56 84 LEU A CA 1
ATOM 657 C C . LEU A 1 84 ? 1.915 -1.575 6.359 1.00 96.56 84 LEU A C 1
ATOM 659 O O . LEU A 1 84 ? 2.448 -1.460 5.254 1.00 96.56 84 LEU A O 1
ATOM 663 N N . TYR A 1 85 ? 2.464 -1.057 7.461 1.00 96.56 85 TYR A N 1
ATOM 664 C CA . TYR A 1 85 ? 3.730 -0.318 7.422 1.00 96.56 85 TYR A CA 1
ATOM 665 C C . TYR A 1 85 ? 4.901 -1.191 6.959 1.00 96.56 85 TYR A C 1
ATOM 667 O O . TYR A 1 85 ? 5.741 -0.735 6.178 1.00 96.56 85 TYR A O 1
ATOM 675 N N . ALA A 1 86 ? 4.944 -2.456 7.383 1.00 97.81 86 ALA A N 1
ATOM 676 C CA . ALA A 1 86 ? 5.953 -3.403 6.926 1.00 97.81 86 ALA A CA 1
ATOM 677 C C . ALA A 1 86 ? 5.832 -3.680 5.416 1.00 97.81 86 ALA A C 1
ATOM 679 O O . ALA A 1 86 ? 6.844 -3.668 4.713 1.00 97.81 86 ALA A O 1
ATOM 680 N N . LEU A 1 87 ? 4.614 -3.868 4.899 1.00 97.69 87 LEU A N 1
ATOM 681 C CA . LEU A 1 87 ? 4.359 -4.074 3.470 1.00 97.69 87 LEU A CA 1
ATOM 682 C C . LEU A 1 87 ? 4.757 -2.854 2.631 1.00 97.69 87 LEU A C 1
ATOM 684 O O . LEU A 1 87 ? 5.423 -3.011 1.606 1.00 97.69 87 LEU A O 1
ATOM 688 N N . ILE A 1 88 ? 4.418 -1.643 3.083 1.00 97.62 88 ILE A N 1
ATOM 689 C CA . ILE A 1 88 ? 4.815 -0.390 2.423 1.00 97.62 88 ILE A CA 1
ATOM 690 C C . ILE A 1 88 ? 6.343 -0.266 2.379 1.00 97.62 88 ILE A C 1
ATOM 692 O O . ILE A 1 88 ? 6.908 0.050 1.330 1.00 97.62 88 ILE A O 1
ATOM 696 N N . SER A 1 89 ? 7.022 -0.564 3.490 1.00 98.00 89 SER A N 1
ATOM 697 C CA . SER A 1 89 ? 8.487 -0.545 3.566 1.00 98.00 89 SER A CA 1
ATOM 698 C C . SER A 1 89 ? 9.123 -1.542 2.589 1.00 98.00 89 SER A C 1
ATOM 700 O O . SER A 1 89 ? 9.980 -1.170 1.785 1.00 98.00 89 SER A O 1
ATOM 702 N N . GLN A 1 90 ? 8.635 -2.787 2.564 1.00 96.88 90 GLN A N 1
ATOM 703 C CA . GLN A 1 90 ? 9.098 -3.817 1.626 1.00 96.88 90 GLN A CA 1
ATOM 704 C C . GLN A 1 90 ? 8.875 -3.417 0.162 1.00 96.88 90 GLN A C 1
ATOM 706 O O . GLN A 1 90 ? 9.749 -3.620 -0.681 1.00 96.88 90 GLN A O 1
ATOM 711 N N . ARG A 1 91 ? 7.715 -2.833 -0.152 1.00 97.38 91 ARG A N 1
ATOM 712 C CA . ARG A 1 91 ? 7.397 -2.335 -1.495 1.00 97.38 91 ARG A CA 1
ATOM 713 C C . ARG A 1 91 ? 8.336 -1.200 -1.910 1.00 97.38 91 ARG A C 1
ATOM 715 O O . ARG A 1 91 ? 8.754 -1.155 -3.064 1.00 97.38 91 ARG A O 1
ATOM 722 N N . SER A 1 92 ? 8.685 -0.306 -0.986 1.00 97.25 92 SER A N 1
ATOM 723 C CA . SER A 1 92 ? 9.641 0.783 -1.225 1.00 97.25 92 SER A CA 1
ATOM 724 C C . SER A 1 92 ? 11.055 0.260 -1.512 1.00 97.25 92 SER A C 1
ATOM 726 O O . SER A 1 92 ? 11.682 0.673 -2.486 1.00 97.25 92 SER A O 1
ATOM 728 N N . ASP A 1 93 ? 11.533 -0.721 -0.739 1.00 96.75 93 ASP A N 1
ATOM 729 C CA . ASP A 1 93 ? 12.827 -1.375 -0.987 1.00 96.75 93 ASP A CA 1
ATOM 730 C C . ASP A 1 93 ? 12.862 -2.086 -2.354 1.00 96.75 93 ASP A C 1
ATOM 732 O O . ASP A 1 93 ? 13.821 -1.948 -3.117 1.00 96.75 93 ASP A O 1
ATOM 736 N N . LEU A 1 94 ? 11.783 -2.788 -2.720 1.00 95.75 94 LEU A N 1
ATOM 737 C CA . LEU A 1 94 ? 11.652 -3.401 -4.046 1.00 95.75 94 LEU A CA 1
ATOM 738 C C . LEU A 1 94 ? 11.658 -2.368 -5.177 1.00 95.75 94 LEU A C 1
ATOM 740 O O . LEU A 1 94 ? 12.296 -2.607 -6.202 1.00 95.75 94 LEU A O 1
ATOM 744 N N . GLN A 1 95 ? 10.986 -1.229 -4.992 1.00 95.75 95 GLN A N 1
ATOM 745 C CA . GLN A 1 95 ? 10.993 -0.135 -5.962 1.00 95.75 95 GLN A CA 1
ATOM 746 C C . GLN A 1 95 ? 12.410 0.416 -6.158 1.00 95.75 95 GLN A C 1
ATOM 748 O O . GLN A 1 95 ? 12.868 0.522 -7.290 1.00 95.75 95 GLN A O 1
ATOM 753 N N . SER A 1 96 ? 13.138 0.669 -5.068 1.00 95.62 96 SER A N 1
ATOM 754 C CA . SER A 1 96 ? 14.530 1.135 -5.122 1.00 95.62 96 SER A CA 1
ATOM 755 C C . SER A 1 96 ? 15.433 0.165 -5.897 1.00 95.62 96 SER A C 1
ATOM 757 O O . SER A 1 96 ? 16.215 0.568 -6.762 1.00 95.62 96 SER A O 1
ATOM 759 N N . LYS A 1 97 ? 15.275 -1.145 -5.661 1.00 93.56 97 LYS A N 1
ATOM 760 C CA . LYS A 1 97 ? 16.002 -2.193 -6.398 1.00 93.56 97 LYS A CA 1
ATOM 761 C C . LYS A 1 97 ? 15.627 -2.241 -7.880 1.00 93.56 97 LYS A C 1
ATOM 763 O O . LYS A 1 97 ? 16.511 -2.430 -8.716 1.00 93.56 97 LYS A O 1
ATOM 768 N N . TYR A 1 98 ? 14.348 -2.065 -8.209 1.00 94.62 98 TYR A N 1
ATOM 769 C CA . TYR A 1 98 ? 13.873 -1.978 -9.591 1.00 94.62 98 TYR A CA 1
ATOM 770 C C . TYR A 1 98 ? 14.465 -0.762 -10.314 1.00 94.62 98 TYR A C 1
ATOM 772 O O . TYR A 1 98 ? 14.994 -0.903 -11.416 1.00 94.62 98 TYR A O 1
ATOM 780 N N . ASP A 1 99 ? 14.444 0.409 -9.679 1.00 93.12 99 ASP A N 1
ATOM 781 C CA . ASP A 1 99 ? 14.970 1.645 -10.258 1.00 93.12 99 ASP A CA 1
ATOM 782 C C . ASP A 1 99 ? 16.487 1.538 -10.480 1.00 93.12 99 ASP A C 1
ATOM 784 O O . ASP A 1 99 ? 16.988 1.857 -11.562 1.00 93.12 99 ASP A O 1
ATOM 788 N N . GLY A 1 100 ? 17.219 0.985 -9.506 1.00 92.25 100 GLY A N 1
ATOM 789 C CA . GLY A 1 100 ? 18.651 0.709 -9.637 1.00 92.25 100 GLY A CA 1
ATOM 790 C C . GLY A 1 100 ? 18.970 -0.273 -10.769 1.00 92.25 100 GLY A C 1
ATOM 791 O O . GLY A 1 100 ? 19.881 -0.035 -11.563 1.00 92.25 100 GLY A O 1
ATOM 792 N N . ALA A 1 101 ? 18.191 -1.350 -10.891 1.00 90.38 101 ALA A N 1
ATOM 793 C CA . ALA A 1 101 ? 18.308 -2.309 -11.986 1.00 90.38 101 ALA A CA 1
ATOM 794 C C . ALA A 1 101 ? 18.064 -1.666 -13.357 1.00 90.38 101 ALA A C 1
ATOM 796 O O . ALA A 1 101 ? 18.804 -1.926 -14.307 1.00 90.38 101 ALA A O 1
ATOM 797 N N . ASN A 1 102 ? 17.042 -0.817 -13.457 1.00 90.12 102 ASN A N 1
ATOM 798 C CA . ASN A 1 102 ? 16.674 -0.147 -14.696 1.00 90.12 102 ASN A CA 1
ATOM 799 C C . ASN A 1 102 ? 17.788 0.793 -15.179 1.00 90.12 102 ASN A C 1
ATOM 801 O O . ASN A 1 102 ? 18.124 0.801 -16.360 1.00 90.12 102 ASN A O 1
ATOM 805 N N . VAL A 1 103 ? 18.430 1.522 -14.259 1.00 88.69 103 VAL A N 1
ATOM 806 C CA . VAL A 1 103 ? 19.579 2.384 -14.580 1.00 88.69 103 VAL A CA 1
ATOM 807 C C . VAL A 1 103 ? 20.754 1.581 -15.145 1.00 88.69 103 VAL A C 1
ATOM 809 O O . VAL A 1 103 ? 21.394 2.035 -16.091 1.00 88.69 103 VAL A O 1
ATOM 812 N N . VAL A 1 104 ? 21.048 0.397 -14.597 1.00 87.81 104 VAL A N 1
ATOM 813 C CA . VAL A 1 104 ? 22.127 -0.466 -15.117 1.00 87.81 104 VAL A CA 1
ATOM 814 C C . VAL A 1 104 ? 21.820 -0.919 -16.543 1.00 87.81 104 VAL A C 1
ATOM 816 O O . VAL A 1 104 ? 22.674 -0.789 -17.415 1.00 87.81 104 VAL A O 1
ATOM 819 N N . VAL A 1 105 ? 20.590 -1.369 -16.797 1.00 85.94 105 VAL A N 1
ATOM 820 C CA . VAL A 1 105 ? 20.154 -1.807 -18.132 1.00 85.94 105 VAL A CA 1
ATOM 821 C C . VAL A 1 105 ? 20.215 -0.658 -19.144 1.00 85.94 105 VAL A C 1
ATOM 823 O O . VAL A 1 105 ? 20.720 -0.842 -20.248 1.00 85.94 105 VAL A O 1
ATOM 826 N N . MET A 1 106 ? 19.770 0.546 -18.770 1.00 83.56 106 MET A N 1
ATOM 827 C CA . MET A 1 106 ? 19.857 1.722 -19.647 1.00 83.56 106 MET A CA 1
ATOM 828 C C . MET A 1 106 ? 21.313 2.070 -19.989 1.00 83.56 106 MET A C 1
ATOM 830 O O . MET A 1 106 ? 21.623 2.298 -21.154 1.00 83.56 106 MET A O 1
ATOM 834 N N . LYS A 1 107 ? 22.225 2.032 -19.006 1.00 82.31 107 LYS A N 1
ATOM 835 C CA . LYS A 1 107 ? 23.661 2.260 -19.241 1.00 82.31 107 LYS A CA 1
ATOM 836 C C . LYS A 1 107 ? 24.269 1.225 -20.185 1.00 82.31 107 LYS A C 1
ATOM 838 O O . LYS A 1 107 ? 25.060 1.590 -21.048 1.00 82.31 107 LYS A O 1
ATOM 843 N N . GLU A 1 108 ? 23.919 -0.052 -20.031 1.00 78.75 108 GLU A N 1
ATOM 844 C CA . GLU A 1 108 ? 24.377 -1.108 -20.941 1.00 78.75 108 GLU A CA 1
ATOM 845 C C . GLU A 1 108 ? 23.888 -0.859 -22.377 1.00 78.75 108 GLU A C 1
ATOM 847 O O . GLU A 1 108 ? 24.668 -0.998 -23.317 1.00 78.75 108 GLU A O 1
ATOM 852 N N . HIS A 1 109 ? 22.637 -0.426 -22.559 1.00 71.38 109 HIS A N 1
ATOM 853 C CA . HIS A 1 109 ? 22.105 -0.082 -23.880 1.00 71.38 109 HIS A CA 1
ATOM 854 C C . HIS A 1 109 ? 22.769 1.151 -24.504 1.00 71.38 109 HIS A C 1
ATOM 856 O O . HIS A 1 109 ? 23.094 1.111 -25.691 1.00 71.38 109 HIS A O 1
ATOM 862 N N . ASP A 1 110 ? 23.023 2.206 -23.727 1.00 68.62 110 ASP A N 1
ATOM 863 C CA . ASP A 1 110 ? 23.704 3.411 -24.220 1.00 68.62 110 ASP A CA 1
ATOM 864 C C . ASP A 1 110 ? 25.142 3.109 -24.673 1.00 68.62 110 ASP A C 1
ATOM 866 O O . ASP A 1 110 ? 25.595 3.621 -25.698 1.00 68.62 110 ASP A O 1
ATOM 870 N N . LEU A 1 111 ? 25.850 2.223 -23.961 1.00 62.97 111 LEU A N 1
ATOM 871 C CA . LEU A 1 111 ? 27.194 1.765 -24.343 1.00 62.97 111 LEU A CA 1
ATOM 872 C C . LEU A 1 111 ? 27.194 0.904 -25.617 1.00 62.97 111 LEU A C 1
ATOM 874 O O . LEU A 1 111 ? 28.195 0.865 -26.331 1.00 62.97 111 LEU A O 1
ATOM 878 N N . LEU A 1 112 ? 26.082 0.229 -25.916 1.00 63.28 112 LEU A N 1
ATOM 879 C CA . LEU A 1 112 ? 25.893 -0.573 -27.128 1.00 63.28 112 LEU A CA 1
ATOM 880 C C . LEU A 1 112 ? 25.419 0.254 -28.333 1.00 63.28 112 LEU A C 1
ATOM 882 O O . LEU A 1 112 ? 25.156 -0.328 -29.388 1.00 63.28 112 LEU A O 1
ATOM 886 N N . SER A 1 113 ? 25.332 1.585 -28.215 1.00 61.62 113 SER A N 1
ATOM 887 C CA . SER A 1 113 ? 25.125 2.488 -29.349 1.00 61.62 113 SER A CA 1
ATOM 888 C C . SER A 1 113 ? 26.324 2.405 -30.299 1.00 61.62 113 SER A C 1
ATOM 890 O O . SER A 1 113 ? 27.291 3.164 -30.227 1.00 61.62 113 SER A O 1
ATOM 892 N N . ILE A 1 114 ? 26.289 1.403 -31.175 1.00 62.41 114 ILE A N 1
ATOM 893 C CA . ILE A 1 114 ? 27.251 1.210 -32.249 1.00 62.41 114 ILE A CA 1
ATOM 894 C C . ILE A 1 114 ? 27.154 2.447 -33.136 1.00 62.41 114 ILE A C 1
ATOM 896 O O . ILE A 1 114 ? 26.138 2.674 -33.794 1.00 62.41 114 ILE A O 1
ATOM 900 N N . VAL A 1 115 ? 28.222 3.244 -33.159 1.00 62.12 115 VAL A N 1
ATOM 901 C CA . VAL A 1 115 ? 28.399 4.321 -34.132 1.00 62.12 115 VAL A CA 1
ATOM 902 C C . VAL A 1 115 ? 28.336 3.678 -35.514 1.00 62.12 115 VAL A C 1
ATOM 904 O O . VAL A 1 115 ? 29.294 3.049 -35.963 1.00 62.12 115 VAL A O 1
ATOM 907 N N . SER A 1 116 ? 27.188 3.781 -36.186 1.00 61.50 116 SER A N 1
ATOM 908 C CA . SER A 1 116 ? 27.079 3.324 -37.564 1.00 61.50 116 SER A CA 1
ATOM 909 C C . SER A 1 116 ? 28.049 4.165 -38.397 1.00 61.50 116 SER A C 1
ATOM 911 O O . SER A 1 116 ? 27.964 5.398 -38.324 1.00 61.50 116 SER A O 1
ATOM 913 N N . PRO A 1 117 ? 28.959 3.561 -39.182 1.00 69.19 117 PRO A N 1
ATOM 914 C CA . PRO A 1 117 ? 29.783 4.337 -40.095 1.00 69.19 117 PRO A CA 1
ATOM 915 C C . PRO A 1 117 ? 28.861 5.155 -41.012 1.00 69.19 117 PRO A C 1
ATOM 917 O O . PRO A 1 117 ? 27.777 4.675 -41.362 1.00 69.19 117 PRO A O 1
ATOM 920 N N . PRO A 1 118 ? 29.244 6.391 -41.380 1.00 70.94 118 PRO A N 1
ATOM 921 C CA . PRO A 1 118 ? 28.387 7.263 -42.167 1.00 70.94 118 PRO A CA 1
ATOM 922 C C . PRO A 1 118 ? 27.977 6.546 -43.452 1.00 70.94 118 PRO A C 1
ATOM 924 O O . PRO A 1 118 ? 28.811 6.221 -44.299 1.00 70.94 118 PRO A O 1
ATOM 927 N N . VAL A 1 119 ? 26.680 6.274 -43.586 1.00 69.88 119 VAL A N 1
ATOM 928 C CA . VAL A 1 119 ? 26.140 5.627 -44.777 1.00 69.88 119 VAL A CA 1
ATOM 929 C C . VAL A 1 119 ? 26.201 6.654 -45.900 1.00 69.88 119 VAL A C 1
ATOM 931 O O . VAL A 1 119 ? 25.450 7.630 -45.915 1.00 69.88 119 VAL A O 1
ATOM 934 N N . VAL A 1 120 ? 27.137 6.472 -46.832 1.00 66.88 120 VAL A N 1
ATOM 935 C CA . VAL A 1 120 ? 27.210 7.314 -48.027 1.00 66.88 120 VAL A CA 1
ATOM 936 C C . VAL A 1 120 ? 25.902 7.170 -48.803 1.00 66.88 120 VAL A C 1
ATOM 938 O O . VAL A 1 120 ? 25.487 6.073 -49.173 1.00 66.88 120 VAL A O 1
ATOM 941 N N . ASN A 1 121 ? 25.212 8.288 -49.023 1.00 66.44 121 ASN A N 1
ATOM 942 C CA . ASN A 1 121 ? 23.935 8.285 -49.721 1.00 66.44 121 ASN A CA 1
ATOM 943 C C . ASN A 1 121 ? 24.128 7.829 -51.183 1.00 66.44 121 ASN A C 1
ATOM 945 O O . ASN A 1 121 ? 24.648 8.569 -52.023 1.00 66.44 121 ASN A O 1
ATOM 949 N N . SER A 1 122 ? 23.668 6.612 -51.491 1.00 61.22 122 SER A N 1
ATOM 950 C CA . SER A 1 122 ? 23.731 5.996 -52.825 1.00 61.22 122 SER A CA 1
ATOM 951 C C . SER A 1 122 ? 22.980 6.802 -53.901 1.00 61.22 122 SER A C 1
ATOM 953 O O . SER A 1 122 ? 23.279 6.693 -55.091 1.00 61.22 122 SER A O 1
ATOM 955 N N . SER A 1 123 ? 22.065 7.705 -53.518 1.00 60.53 123 SER A N 1
ATOM 956 C CA . SER A 1 123 ? 21.298 8.521 -54.468 1.00 60.53 123 SER A CA 1
ATOM 957 C C . SER A 1 123 ? 22.135 9.549 -55.240 1.00 60.53 123 SER A C 1
ATOM 959 O O . SER A 1 123 ? 21.614 10.163 -56.172 1.00 60.53 123 SER A O 1
ATOM 961 N N . LYS A 1 124 ? 23.402 9.765 -54.859 1.00 57.75 124 LYS A N 1
ATOM 962 C CA . LYS A 1 124 ? 24.343 10.653 -55.564 1.00 57.75 124 LYS A CA 1
ATOM 963 C C . LYS A 1 124 ? 25.204 9.921 -56.605 1.00 57.75 124 LYS A C 1
ATOM 965 O O . LYS A 1 124 ? 25.861 10.577 -57.405 1.00 57.75 124 LYS A O 1
ATOM 970 N N . VAL A 1 125 ? 25.207 8.585 -56.609 1.00 63.69 125 VAL A N 1
ATOM 971 C CA . VAL A 1 125 ? 26.175 7.780 -57.380 1.00 63.69 125 VAL A CA 1
ATOM 972 C C . VAL A 1 125 ? 25.802 7.666 -58.864 1.00 63.69 125 VAL A C 1
ATOM 974 O O . VAL A 1 125 ? 26.682 7.479 -59.697 1.00 63.69 125 VAL A O 1
ATOM 977 N N . TYR A 1 126 ? 24.531 7.870 -59.229 1.00 62.44 126 TYR A N 1
ATOM 978 C CA . TYR A 1 126 ? 24.098 7.859 -60.628 1.00 62.44 126 TYR A CA 1
ATOM 979 C C . TYR A 1 126 ? 23.416 9.174 -61.018 1.00 62.44 126 TYR A C 1
ATOM 981 O O . TYR A 1 126 ? 22.364 9.510 -60.460 1.00 62.44 126 TYR A O 1
ATOM 989 N N . PRO A 1 127 ? 23.959 9.927 -61.994 1.00 67.50 127 PRO A N 1
ATOM 990 C CA . PRO A 1 127 ? 23.323 11.147 -62.457 1.00 67.50 127 PRO A CA 1
ATOM 991 C C . PRO A 1 127 ? 22.014 10.784 -63.167 1.00 67.50 127 PRO A C 1
ATOM 993 O O . PRO A 1 127 ? 22.008 10.221 -64.262 1.00 67.50 127 PRO A O 1
ATOM 996 N N . ARG A 1 128 ? 20.875 11.125 -62.545 1.00 65.38 128 ARG A N 1
ATOM 997 C CA . ARG A 1 128 ? 19.527 10.942 -63.127 1.00 65.38 128 ARG A CA 1
ATOM 998 C C . ARG A 1 128 ? 19.400 11.573 -64.520 1.00 65.38 128 ARG A C 1
ATOM 1000 O O . ARG A 1 128 ? 18.575 11.124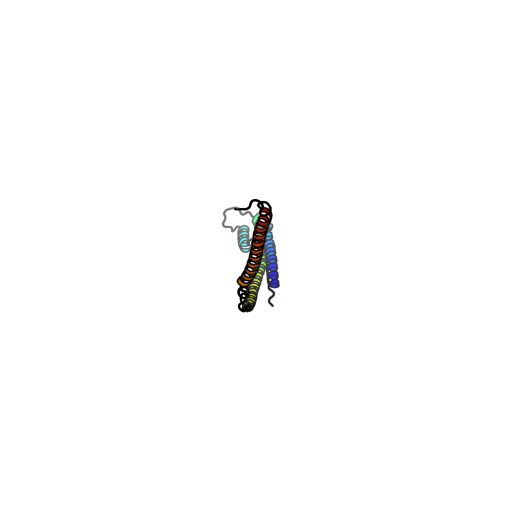 -65.314 1.00 65.38 128 ARG A O 1
ATOM 1007 N N . THR A 1 129 ? 20.244 12.562 -64.814 1.00 70.81 129 THR A N 1
ATOM 1008 C CA . THR A 1 129 ? 20.340 13.252 -66.101 1.00 70.81 129 THR A CA 1
ATOM 1009 C C . THR A 1 129 ? 20.724 12.322 -67.252 1.00 70.81 129 THR A C 1
ATOM 1011 O O . THR A 1 129 ? 20.199 12.492 -68.346 1.00 70.81 129 THR A O 1
ATOM 1014 N N . LEU A 1 130 ? 21.545 11.287 -67.029 1.00 78.12 130 LEU A N 1
ATOM 1015 C CA . LEU A 1 130 ? 21.963 10.380 -68.107 1.00 78.12 130 LEU A CA 1
ATOM 1016 C C . LEU A 1 130 ? 20.772 9.600 -68.685 1.00 78.12 130 LEU A C 1
ATOM 1018 O O . LEU A 1 130 ? 20.618 9.493 -69.901 1.00 78.12 130 LEU A O 1
ATOM 1022 N N . ARG A 1 131 ? 19.875 9.118 -67.815 1.00 77.94 131 ARG A N 1
ATOM 1023 C CA . ARG A 1 131 ? 18.666 8.393 -68.231 1.00 77.94 131 ARG A CA 1
ATOM 1024 C C . ARG A 1 131 ? 17.713 9.289 -69.021 1.00 77.94 131 ARG A C 1
ATOM 1026 O O . ARG A 1 131 ? 17.162 8.854 -70.028 1.00 77.94 131 ARG A O 1
ATOM 1033 N N . THR A 1 132 ? 17.519 10.533 -68.580 1.00 82.62 132 THR A N 1
ATOM 1034 C CA . THR A 1 132 ? 16.648 11.485 -69.285 1.00 82.62 132 THR A CA 1
ATOM 1035 C C . THR A 1 132 ? 17.233 11.902 -70.631 1.00 82.62 132 THR A C 1
ATOM 1037 O O . THR A 1 132 ? 16.488 12.003 -71.600 1.00 82.62 132 THR A O 1
ATOM 1040 N N . THR A 1 133 ? 18.555 12.072 -70.729 1.00 87.00 133 THR A N 1
ATOM 1041 C CA . THR A 1 133 ? 19.223 12.445 -71.984 1.00 87.00 133 THR A CA 1
ATOM 1042 C C . THR A 1 133 ? 19.085 11.359 -73.047 1.00 87.00 133 THR A C 1
ATOM 1044 O O . THR A 1 133 ? 18.752 11.676 -74.186 1.00 87.00 133 THR A O 1
ATOM 1047 N N . ILE A 1 134 ? 19.264 10.083 -72.684 1.00 88.62 134 ILE A N 1
ATOM 1048 C CA . ILE A 1 134 ? 19.094 8.961 -73.625 1.00 88.62 134 ILE A CA 1
ATOM 1049 C C . ILE A 1 134 ? 17.649 8.897 -74.137 1.00 88.62 134 ILE A C 1
ATOM 1051 O O . ILE A 1 134 ? 17.427 8.757 -75.338 1.00 88.62 134 ILE A O 1
ATOM 1055 N N . LEU A 1 135 ? 16.663 9.057 -73.249 1.00 90.00 135 LEU A N 1
ATOM 1056 C CA . LEU A 1 135 ? 15.248 9.015 -73.626 1.00 90.00 135 LEU A CA 1
ATOM 1057 C C . LEU A 1 135 ? 14.883 10.153 -74.592 1.00 90.00 135 LEU A C 1
ATOM 1059 O O . LEU A 1 135 ? 14.226 9.916 -75.605 1.00 90.00 135 LEU A O 1
ATOM 1063 N N . ILE A 1 136 ? 15.355 11.371 -74.315 1.00 91.25 136 ILE A N 1
ATOM 1064 C CA . ILE A 1 136 ? 15.126 12.533 -75.183 1.00 91.25 136 ILE A CA 1
ATOM 1065 C C . ILE A 1 136 ? 15.798 12.332 -76.548 1.00 91.25 136 ILE A C 1
ATOM 1067 O O . ILE A 1 136 ? 15.173 12.611 -77.567 1.00 91.25 136 ILE A O 1
ATOM 1071 N N . ALA A 1 137 ? 17.024 11.803 -76.590 1.00 92.06 137 ALA A N 1
ATOM 1072 C CA . ALA A 1 137 ? 17.746 11.560 -77.840 1.00 92.06 137 ALA A CA 1
ATOM 1073 C C . ALA A 1 137 ? 17.043 10.538 -78.753 1.00 92.06 137 ALA A C 1
ATOM 1075 O O . ALA A 1 137 ? 16.997 10.716 -79.969 1.00 92.06 137 ALA A O 1
ATOM 1076 N N . VAL A 1 138 ? 16.457 9.480 -78.182 1.00 94.50 138 VAL A N 1
ATOM 1077 C CA . VAL A 1 138 ? 15.675 8.502 -78.958 1.00 94.50 138 VAL A CA 1
ATOM 1078 C C . VAL A 1 138 ? 14.389 9.137 -79.492 1.00 94.50 138 VAL A C 1
ATOM 1080 O O . VAL A 1 138 ? 14.037 8.940 -80.656 1.00 94.50 138 VAL A O 1
ATOM 1083 N N . LEU A 1 139 ? 13.705 9.937 -78.669 1.00 94.19 139 LEU A N 1
ATOM 1084 C CA . LEU A 1 139 ? 12.464 10.602 -79.062 1.00 94.19 139 LEU A CA 1
ATOM 1085 C C . LEU A 1 139 ? 12.683 11.595 -80.215 1.00 94.19 139 LEU A C 1
ATOM 1087 O O . LEU A 1 139 ? 11.896 11.619 -81.161 1.00 94.19 139 LEU A O 1
ATOM 1091 N N . THR A 1 140 ? 13.759 12.387 -80.170 1.00 94.56 140 THR A N 1
ATOM 1092 C CA . THR A 1 140 ? 14.079 13.352 -81.235 1.00 94.56 140 THR A CA 1
ATOM 1093 C C . THR A 1 140 ? 14.447 12.664 -82.546 1.00 94.56 140 THR A C 1
ATOM 1095 O O . THR A 1 140 ? 14.066 13.153 -83.610 1.00 94.56 140 THR A O 1
ATOM 1098 N N . LEU A 1 141 ? 15.118 11.509 -82.494 1.00 94.38 141 LEU A N 1
ATOM 1099 C CA . LEU A 1 141 ? 15.447 10.718 -83.681 1.00 94.38 141 LEU A CA 1
ATOM 1100 C C . LEU A 1 141 ? 14.175 10.195 -84.367 1.00 94.38 141 LEU A C 1
ATOM 1102 O O . LEU A 1 141 ? 14.008 10.377 -85.573 1.00 94.38 141 LEU A O 1
ATOM 1106 N N . ILE A 1 142 ? 13.244 9.621 -83.597 1.00 93.62 142 ILE A N 1
ATOM 1107 C CA . ILE A 1 142 ? 11.955 9.134 -84.120 1.00 93.62 142 ILE A CA 1
ATOM 1108 C C . ILE A 1 142 ? 11.136 10.284 -84.719 1.00 93.62 142 ILE A C 1
ATOM 1110 O O . ILE A 1 142 ? 10.538 10.143 -85.785 1.00 93.62 142 ILE A O 1
ATOM 1114 N N . LEU A 1 143 ? 11.113 11.441 -84.057 1.00 92.00 143 LEU A N 1
ATOM 1115 C CA . LEU A 1 143 ? 10.364 12.592 -84.553 1.00 92.00 143 LEU A CA 1
ATOM 1116 C C . LEU A 1 143 ? 10.969 13.151 -85.852 1.00 92.00 143 LEU A C 1
ATOM 1118 O O . LEU A 1 143 ? 10.233 13.505 -86.773 1.00 92.00 143 LEU A O 1
ATOM 1122 N N . SER A 1 144 ? 12.301 13.175 -85.951 1.00 93.19 144 SER A N 1
ATOM 1123 C CA . SER A 1 144 ? 13.027 13.585 -87.156 1.00 93.19 144 SER A CA 1
ATOM 1124 C C . SER A 1 144 ? 12.740 12.659 -88.344 1.00 93.19 144 SER A C 1
ATOM 1126 O O . SER A 1 144 ? 12.429 13.133 -89.437 1.00 93.19 144 SER A O 1
ATOM 1128 N N . SER A 1 145 ? 12.751 11.337 -88.137 1.00 89.44 145 SER A N 1
ATOM 1129 C CA . SER A 1 145 ? 12.471 10.379 -89.216 1.00 89.44 145 SER A CA 1
ATOM 1130 C C . SER A 1 145 ? 11.027 10.477 -89.720 1.00 89.44 145 SER A C 1
ATOM 1132 O O . SER A 1 145 ? 10.797 10.502 -90.931 1.00 89.44 145 SER A O 1
ATOM 1134 N N . LEU A 1 146 ? 10.051 10.630 -88.817 1.00 89.88 146 LEU A N 1
ATOM 1135 C CA . LEU A 1 146 ? 8.650 10.871 -89.180 1.00 89.88 146 LEU A CA 1
ATOM 1136 C C . LEU A 1 146 ? 8.476 12.162 -89.987 1.00 89.88 146 LEU A C 1
ATOM 1138 O O . LEU A 1 146 ? 7.695 12.195 -90.942 1.00 89.88 146 LEU A O 1
ATOM 1142 N N . PHE A 1 147 ? 9.207 13.218 -89.628 1.00 89.88 147 PHE A N 1
ATOM 1143 C CA . PHE A 1 147 ? 9.156 14.491 -90.338 1.00 89.88 147 PHE A CA 1
ATOM 1144 C C . PHE A 1 147 ? 9.654 14.362 -91.784 1.00 89.88 147 PHE A C 1
ATOM 1146 O O . PHE A 1 147 ? 8.974 14.819 -92.705 1.00 89.88 147 PHE A O 1
ATOM 1153 N N . VAL A 1 148 ? 10.780 13.673 -92.002 1.00 90.12 148 VAL A N 1
ATOM 1154 C CA . VAL A 1 148 ? 11.331 13.420 -93.346 1.00 90.12 148 VAL A CA 1
ATOM 1155 C C . VAL A 1 148 ? 10.354 12.608 -94.203 1.00 90.12 148 VAL A C 1
ATOM 1157 O O . VAL A 1 148 ? 10.039 13.016 -95.321 1.00 90.12 148 VAL A O 1
ATOM 1160 N N . ILE A 1 149 ? 9.782 11.526 -93.663 1.00 88.38 149 ILE A N 1
ATOM 1161 C CA . ILE A 1 149 ? 8.794 10.696 -94.378 1.00 88.38 149 ILE A CA 1
ATOM 1162 C C . ILE A 1 149 ? 7.555 11.519 -94.770 1.00 88.38 149 ILE A C 1
ATOM 1164 O O . ILE A 1 149 ? 7.012 11.377 -95.870 1.00 88.38 149 ILE A O 1
ATOM 1168 N N . CYS A 1 150 ? 7.090 12.407 -93.887 1.00 83.12 150 CYS A N 1
ATOM 1169 C CA . CYS A 1 150 ? 5.939 13.264 -94.165 1.00 83.12 150 CYS A CA 1
ATOM 1170 C C . CYS A 1 150 ? 6.231 14.269 -95.296 1.00 83.12 150 CYS A C 1
ATOM 1172 O O . CYS A 1 150 ? 5.378 14.495 -96.163 1.00 83.12 150 CYS A O 1
ATOM 1174 N N . LEU A 1 151 ? 7.448 14.828 -95.333 1.00 83.50 151 LEU A N 1
ATOM 1175 C CA . LEU A 1 151 ? 7.898 15.701 -96.419 1.00 83.50 151 LEU A CA 1
ATOM 1176 C C . LEU A 1 151 ? 7.984 14.959 -97.754 1.00 83.50 151 LEU A C 1
ATOM 1178 O O . LEU A 1 151 ? 7.462 15.464 -98.750 1.00 83.50 151 LEU A O 1
ATOM 1182 N N . GLU A 1 152 ? 8.555 13.754 -97.782 1.00 80.12 152 GLU A N 1
ATOM 1183 C CA . GLU A 1 152 ? 8.625 12.938 -98.999 1.00 80.12 152 GLU A CA 1
ATOM 1184 C C . GLU A 1 152 ? 7.234 12.577 -99.521 1.00 80.12 152 GLU A C 1
ATOM 1186 O O . GLU A 1 152 ? 6.967 12.722 -100.713 1.00 80.12 152 GLU A O 1
ATOM 1191 N N . LYS A 1 153 ? 6.294 12.207 -98.642 1.00 75.94 153 LYS A N 1
ATOM 1192 C CA . LYS A 1 153 ? 4.905 11.921 -99.037 1.00 75.94 153 LYS A CA 1
ATOM 1193 C C . LYS A 1 153 ? 4.211 13.151 -99.630 1.00 75.94 153 LYS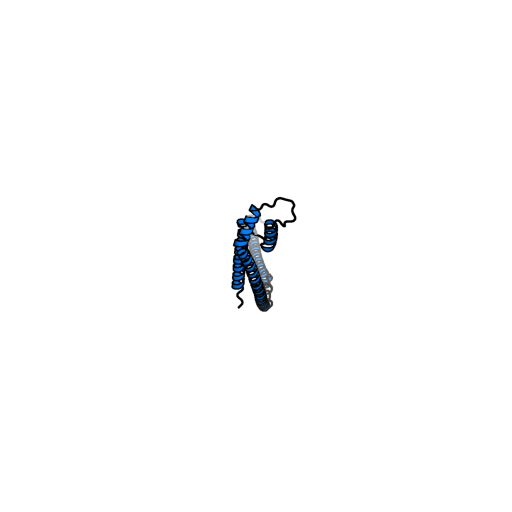 A C 1
ATOM 1195 O O . LYS A 1 153 ? 3.482 13.035 -100.618 1.00 75.94 153 LYS A O 1
ATOM 1200 N N . LYS A 1 154 ? 4.438 14.339 -99.058 1.00 70.88 154 LYS A N 1
ATOM 1201 C CA . LYS A 1 154 ? 3.880 15.604 -99.565 1.00 70.88 154 LYS A CA 1
ATOM 1202 C C . LYS A 1 154 ? 4.506 16.003 -100.906 1.00 70.88 154 LYS A C 1
ATOM 1204 O O . LYS A 1 154 ? 3.779 16.437 -101.800 1.00 70.88 154 LYS A O 1
ATOM 1209 N N . HIS A 1 155 ? 5.815 15.810 -101.061 1.00 67.00 155 HIS A N 1
ATOM 1210 C CA . HIS A 1 155 ? 6.545 16.050 -102.307 1.00 67.00 155 HIS A CA 1
ATOM 1211 C C . HIS A 1 155 ? 6.131 15.063 -103.413 1.00 67.00 155 HIS A C 1
ATOM 1213 O O . HIS A 1 155 ? 5.862 15.458 -104.543 1.00 67.00 155 HIS A O 1
ATOM 1219 N N . PHE A 1 156 ? 5.976 13.779 -103.092 1.00 59.31 156 PHE A N 1
ATOM 1220 C CA . PHE A 1 156 ? 5.512 12.768 -104.043 1.00 59.31 156 PHE A CA 1
ATOM 1221 C C . PHE A 1 156 ? 4.063 13.026 -104.490 1.00 59.31 156 PHE A C 1
ATOM 1223 O O . PHE A 1 156 ? 3.748 12.924 -105.676 1.00 59.31 156 PHE A O 1
ATOM 1230 N N . HIS A 1 157 ? 3.181 13.449 -103.574 1.00 59.41 157 HIS A N 1
ATOM 1231 C CA . HIS A 1 157 ? 1.803 13.820 -103.911 1.00 59.41 157 HIS A CA 1
ATOM 1232 C C . HIS A 1 157 ? 1.717 15.076 -104.799 1.00 59.41 157 HIS A C 1
ATOM 1234 O O . HIS A 1 157 ? 0.869 15.133 -105.695 1.00 59.41 157 HIS A O 1
ATOM 1240 N N . SER A 1 158 ? 2.582 16.080 -104.595 1.00 59.34 158 SER A N 1
ATOM 1241 C CA . SER A 1 158 ? 2.624 17.259 -105.474 1.00 59.34 158 SER A CA 1
ATOM 1242 C C . SER A 1 158 ? 3.151 16.907 -106.871 1.00 59.34 158 SER A C 1
ATOM 1244 O O . SER A 1 158 ? 2.601 17.383 -107.867 1.00 59.34 158 SER A O 1
ATOM 1246 N N . MET A 1 159 ? 4.129 16.001 -106.962 1.00 57.53 159 MET A N 1
ATOM 1247 C CA . MET A 1 159 ? 4.681 15.516 -108.229 1.00 57.53 159 MET A CA 1
ATOM 1248 C C . MET A 1 159 ? 3.652 14.692 -109.029 1.00 57.53 159 MET A C 1
ATOM 1250 O O . MET A 1 159 ? 3.484 14.915 -110.228 1.00 57.53 159 MET A O 1
ATOM 1254 N N . PHE A 1 160 ? 2.867 13.826 -108.372 1.00 57.56 160 PHE A N 1
ATOM 1255 C CA . PHE A 1 160 ? 1.800 13.045 -109.021 1.00 57.56 160 PHE A CA 1
ATOM 1256 C C . PHE A 1 160 ? 0.647 13.915 -109.556 1.00 57.56 160 PHE A C 1
ATOM 1258 O O . PHE A 1 160 ? 0.129 13.658 -110.647 1.00 57.56 160 PHE A O 1
ATOM 1265 N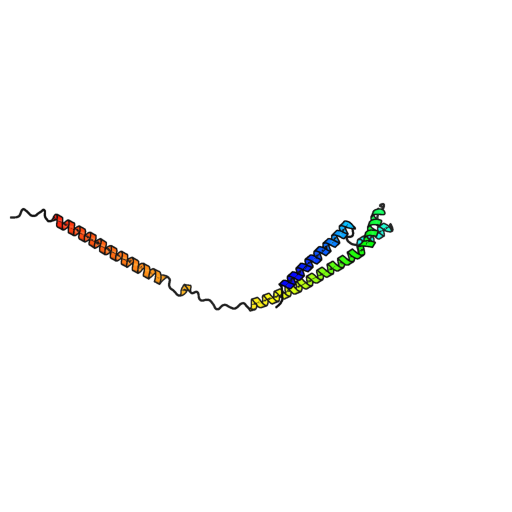 N . LYS A 1 161 ? 0.276 14.993 -108.846 1.00 55.44 161 LYS A N 1
ATOM 1266 C CA . LYS A 1 161 ? -0.684 15.994 -109.354 1.00 55.44 161 LYS A CA 1
ATOM 1267 C C . LYS A 1 161 ? -0.138 16.773 -110.558 1.00 55.44 161 LYS A C 1
ATOM 1269 O O . LYS A 1 161 ? -0.910 17.108 -111.456 1.00 55.44 161 LYS A O 1
ATOM 1274 N N . GLY A 1 162 ? 1.170 17.034 -110.608 1.00 57.84 162 GLY A N 1
ATOM 1275 C CA . GLY A 1 162 ? 1.830 17.681 -111.748 1.00 57.84 162 GLY A CA 1
ATOM 1276 C C . GLY A 1 162 ? 1.845 16.817 -113.016 1.00 57.84 162 GLY A C 1
ATOM 1277 O O . GLY A 1 162 ? 1.585 17.319 -114.109 1.00 57.84 162 GLY A O 1
ATOM 1278 N N . VAL A 1 163 ? 2.062 15.506 -112.874 1.00 56.28 163 VAL A N 1
ATOM 1279 C CA . VAL A 1 163 ? 2.105 14.556 -114.004 1.00 56.28 163 VAL A CA 1
ATOM 1280 C C . VAL A 1 163 ? 0.725 14.353 -114.647 1.00 56.28 163 VAL A C 1
ATOM 1282 O O . VAL A 1 163 ? 0.628 14.284 -115.873 1.00 56.28 163 VAL A O 1
ATOM 1285 N N . PHE A 1 164 ? -0.361 14.342 -113.867 1.00 51.97 164 PHE A N 1
ATOM 1286 C CA . PHE A 1 164 ? -1.722 14.215 -114.415 1.00 51.97 164 PHE A CA 1
ATOM 1287 C C . PHE A 1 164 ? -2.248 15.487 -115.106 1.00 51.97 164 PHE A C 1
ATOM 1289 O O . PHE A 1 164 ? -3.141 15.393 -115.945 1.00 51.97 164 PHE A O 1
ATOM 1296 N N . LYS A 1 165 ? -1.678 16.669 -114.824 1.00 53.00 165 LYS A N 1
ATOM 1297 C CA . LYS A 1 165 ? -2.090 17.943 -115.447 1.00 53.00 165 LYS A CA 1
ATOM 1298 C C . LYS A 1 165 ? -1.418 18.215 -116.806 1.00 53.00 165 LYS A C 1
ATOM 1300 O O . LYS A 1 165 ? -1.877 19.073 -117.549 1.00 53.00 165 LYS A O 1
ATOM 1305 N N . SER A 1 166 ? -0.352 17.486 -117.152 1.00 48.69 166 SER A N 1
ATOM 1306 C CA . SER A 1 166 ? 0.471 17.729 -118.355 1.00 48.69 166 SER A CA 1
ATOM 1307 C C . SER A 1 166 ? -0.047 17.047 -119.639 1.00 48.69 166 SER A C 1
ATOM 1309 O O . SER A 1 166 ? 0.315 17.445 -120.747 1.00 48.69 166 SER A O 1
ATOM 1311 N N . LYS A 1 167 ? -0.955 16.064 -119.543 1.00 46.47 167 LYS A N 1
ATOM 1312 C CA . LYS A 1 167 ? -1.465 15.336 -120.724 1.00 46.47 167 LYS A CA 1
ATOM 1313 C C . LYS A 1 167 ? -2.593 16.036 -121.503 1.00 46.47 167 LYS A C 1
ATOM 1315 O O . LYS A 1 167 ? -2.927 15.558 -122.583 1.00 46.47 167 LYS A O 1
ATOM 1320 N N . THR A 1 168 ? -3.157 17.153 -121.033 1.00 44.88 168 THR A N 1
ATOM 1321 C CA . THR A 1 168 ? -4.312 17.816 -121.684 1.00 44.88 168 THR A CA 1
ATOM 1322 C C . THR A 1 168 ? -3.983 19.070 -122.506 1.00 44.88 168 THR A C 1
ATOM 1324 O O . THR A 1 168 ? -4.868 19.587 -123.180 1.00 44.88 168 THR A O 1
ATOM 1327 N N . THR A 1 169 ? -2.731 19.536 -122.556 1.00 43.81 169 THR A N 1
ATOM 1328 C CA . THR A 1 169 ? -2.334 20.754 -123.301 1.00 43.81 169 THR A CA 1
ATOM 1329 C C . THR A 1 169 ? -1.315 20.477 -124.411 1.00 43.81 169 THR A C 1
ATOM 1331 O O . THR A 1 169 ? -0.359 21.219 -124.616 1.00 43.81 169 THR A O 1
ATOM 1334 N N . LYS A 1 170 ? -1.516 19.394 -125.173 1.00 45.53 170 LYS A N 1
ATOM 1335 C CA . LYS A 1 170 ? -0.732 19.085 -126.381 1.00 45.53 170 LYS A CA 1
ATOM 1336 C C . LYS A 1 170 ? -1.606 19.237 -127.634 1.00 45.53 170 LYS A C 1
ATOM 1338 O O . LYS A 1 170 ? -2.058 18.236 -128.178 1.00 45.53 170 LYS A O 1
ATOM 1343 N N . LYS A 1 171 ? -1.857 20.472 -128.092 1.00 42.41 171 LYS A N 1
ATOM 1344 C CA . LYS A 1 171 ? -2.165 20.804 -129.505 1.00 42.41 171 LYS A CA 1
ATOM 1345 C C . LYS A 1 171 ? -2.225 22.324 -129.726 1.00 42.41 171 LYS A C 1
ATOM 1347 O O . LYS A 1 171 ? -2.820 23.027 -128.924 1.00 42.41 171 LYS A O 1
ATOM 1352 N N . SER A 1 172 ? -1.666 22.758 -130.864 1.00 37.66 172 SER A N 1
ATOM 1353 C CA . SER A 1 172 ? -1.549 24.139 -131.384 1.00 37.66 172 SER A CA 1
ATOM 1354 C C . SER A 1 172 ? -0.404 24.948 -130.753 1.00 37.66 172 SER A C 1
ATOM 1356 O O . SER A 1 172 ? -0.583 25.555 -129.710 1.00 37.66 172 SER A O 1
ATOM 1358 N N . HIS A 1 173 ? 0.868 24.908 -131.169 1.00 36.19 173 HIS A N 1
ATOM 1359 C CA . HIS A 1 173 ? 1.579 24.815 -132.459 1.00 36.19 173 HIS A CA 1
ATOM 1360 C C . HIS A 1 173 ? 1.532 26.060 -133.365 1.00 36.19 173 HIS A C 1
ATOM 1362 O O . HIS A 1 173 ? 0.512 26.300 -133.990 1.00 36.19 173 HIS A O 1
ATOM 1368 N N . LYS A 1 174 ? 2.720 26.698 -133.486 1.00 39.22 174 LYS A N 1
ATOM 1369 C CA . LYS A 1 174 ? 3.327 27.393 -134.650 1.00 39.22 174 LYS A CA 1
ATOM 1370 C C . LYS A 1 174 ? 2.511 28.540 -135.274 1.00 39.22 174 LYS A C 1
ATOM 1372 O O . LYS A 1 174 ? 1.400 28.334 -135.730 1.00 39.22 174 LYS A O 1
ATOM 1377 N N . LYS A 1 175 ? 3.073 29.735 -135.432 1.00 38.50 175 LYS A N 1
ATOM 1378 C CA . LYS A 1 175 ? 4.282 30.054 -136.207 1.00 38.50 175 LYS A CA 1
ATOM 1379 C C . LYS A 1 175 ? 4.777 31.443 -135.822 1.00 38.50 175 LYS A C 1
ATOM 1381 O O . LYS A 1 175 ? 3.902 32.281 -135.523 1.00 38.50 175 LYS A O 1
#

Radius of gyration: 52.54 Å; chains: 1; bounding box: 54×41×170 Å

Foldseek 3Di:
DDDLVVLVVVLVVLVVVLVVLVVVLVCLCVVLVDDPLVVLVVVLVCLCVVVDPDPDDRPNVVSVSNNVSCVPCVVVSVVSVVVNVVSVVVSVVSVVVSVVVVVVVVVVVVVVPPPDDPDDPPVVVDDPVVVVVVVVVVVVVVVVVVVVVVVVVVVVVVVVVVVVVPPPPPDDDDD

pLDDT: mean 80.91, std 15.78, range [36.19, 98.0]

Secondary structure (DSSP, 8-state):
---HHHHHHHHHHHHHHHHHHHHHHHHHHHHS--S-HHHHHHHHHHHHHT--S-SS---HHHHHHHHHHHHHHHHHHHHHHHHHHHHHHHHHHHHHHHHHHHHHHHHHHHHT---------GGG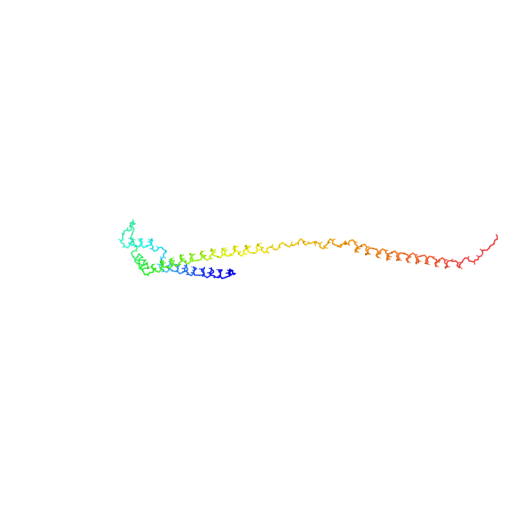SS-HHHHHHHHHHHHHHHHHHHHHHHHHHHHHHHHHHHHHHGGG-------

Sequence (175 aa):
MVNLIAYKKAIDKKNEDIDSTIQRLIAYGVDYEIIMQTLQGIEVTKGYLGTSESSHAVNKEAVRKMKTNIEEKGPFVTALQQELYALISQRSDLQSKYDGANVVVMKEHDLLSIVSPPVVNSSKVYPRTLRTTILIAVLTLILSSLFVICLEKKHFHSMFKGVFKSKTTKKSHKK